Protein AF-A0A0W0ZCA0-F1 (afdb_monomer)

Solvent-accessible surface area (backbone atoms only — not comparable to full-atom values): 7010 Å² total; per-residue (Å²): 132,56,72,62,60,57,50,20,59,60,43,36,71,43,49,66,68,35,52,52,36,50,49,51,32,32,24,39,50,28,42,26,49,41,34,74,43,60,74,64,73,76,54,61,50,67,58,36,51,53,54,25,49,63,40,38,46,62,56,52,51,51,38,67,72,30,74,58,95,45,75,76,58,7,44,55,58,35,43,46,65,40,41,61,67,57,51,52,34,48,38,50,28,28,25,30,48,30,55,38,50,33,71,78,42,56,70,59,44,72,45,61,44,64,60,36,52,53,50,35,54,62,42,44,50,64,51,42,62,72,65,71,63,125

Organism: NCBI:txid947033

pLDDT: mean 87.39, std 11.33, range [37.5, 97.75]

Secondary structure (DSSP, 8-state):
--HHHHHHHHHTT--HHHHHHHHHHHHHHHHHHHHH-GGGGGS-HHHHHHHHHHHHHHHHHHHHTSS-SSHHHHHHHHHHT--HHHHHHHHHHHHHHHHHHHHH-GGGGGS-HHHHHHHHHHHHHHHHHHHS--

Foldseek 3Di:
DDPFVVVLVLQLLDFLLLVVLLLVLLLLVLLLVCLVDVVLLVDDLVVLVVVLCVLCVVLVVLLVPADDDDSVRSSRVSSNRDTPSNSVSSSSNSNSVSSNVCNVVVVSSNPHSVVSVVSSVVSNPVSVVSSVPD

Sequence (134 aa):
MSAEIFLAEKLRRFEVIDYIFVMLVYYVFGLMILSVYPPLMGIAWWFYLI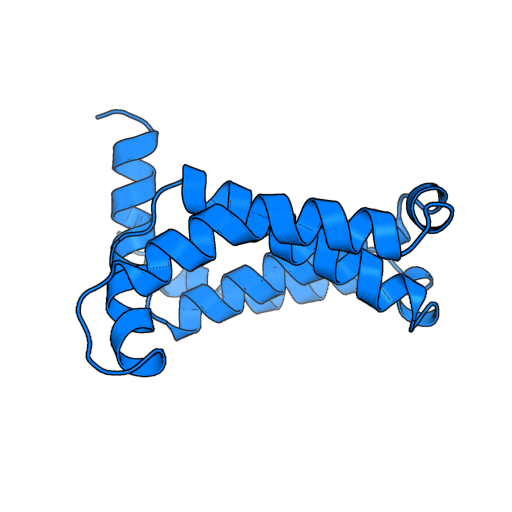VLVICAFPLIIHLISQPGETILSKFNPCVKSNTPSLQVLLSLVMFFAACIIVSFIPILAHVKWWVYLIIMVLLSLKPLQKNWFW

Radius of gyration: 15.98 Å; Cα contacts (8 Å, |Δi|>4): 146; chains: 1; bounding box: 43×29×43 Å

Mean predicted aligned error: 5.44 Å

Structure (mmCIF, N/CA/C/O backbone):
data_AF-A0A0W0ZCA0-F1
#
_entry.id   AF-A0A0W0ZCA0-F1
#
loop_
_atom_site.group_PDB
_atom_site.id
_atom_site.type_symbol
_atom_site.label_atom_id
_atom_site.label_alt_id
_atom_site.label_comp_id
_atom_site.label_asym_id
_atom_site.label_entity_id
_atom_site.label_seq_id
_atom_site.pdbx_PDB_ins_code
_atom_site.Cartn_x
_atom_site.Cartn_y
_atom_site.Cartn_z
_atom_site.occupancy
_atom_site.B_iso_or_equiv
_atom_site.auth_seq_id
_atom_site.auth_comp_id
_atom_site.auth_asym_id
_atom_site.auth_atom_id
_atom_site.pdbx_PDB_model_num
ATOM 1 N N . MET A 1 1 ? -28.827 6.540 4.105 1.00 58.28 1 MET A N 1
ATOM 2 C CA . MET A 1 1 ? -27.464 6.294 4.626 1.00 58.28 1 MET A CA 1
ATOM 3 C C . MET A 1 1 ? -26.485 6.603 3.502 1.00 58.28 1 MET A C 1
ATOM 5 O O . MET A 1 1 ? -26.726 6.126 2.400 1.00 58.28 1 MET A O 1
ATOM 9 N N . SER A 1 2 ? -25.474 7.453 3.708 1.00 82.81 2 SER A N 1
ATOM 10 C CA . SER A 1 2 ? -24.490 7.744 2.651 1.00 82.81 2 SER A CA 1
ATOM 11 C C . SER A 1 2 ? -23.521 6.568 2.477 1.00 82.81 2 SER A C 1
ATOM 13 O O . SER A 1 2 ? -23.298 5.804 3.420 1.00 82.81 2 SER A O 1
ATOM 15 N N . ALA A 1 3 ? -22.938 6.423 1.281 1.00 76.06 3 ALA A N 1
ATOM 16 C CA . ALA A 1 3 ? -21.963 5.366 0.987 1.00 76.06 3 ALA A CA 1
ATOM 17 C C . ALA A 1 3 ? -20.769 5.393 1.957 1.00 76.06 3 ALA A C 1
ATOM 19 O O . ALA A 1 3 ? -20.277 4.348 2.371 1.00 76.06 3 ALA A O 1
ATOM 20 N N . GLU A 1 4 ? -20.355 6.589 2.377 1.00 76.88 4 GLU A N 1
ATOM 21 C CA . GLU A 1 4 ? -19.290 6.779 3.358 1.00 76.88 4 GLU A CA 1
ATOM 22 C C . GLU A 1 4 ? -19.629 6.155 4.718 1.00 76.88 4 GLU A C 1
ATOM 24 O O . GLU A 1 4 ? -18.817 5.414 5.270 1.00 76.88 4 GLU A O 1
ATOM 29 N N . ILE A 1 5 ? -20.841 6.396 5.232 1.00 77.94 5 ILE A N 1
ATOM 30 C CA . ILE A 1 5 ? -21.284 5.860 6.527 1.00 77.94 5 ILE A CA 1
ATOM 31 C C . ILE A 1 5 ? -21.411 4.332 6.452 1.00 77.94 5 ILE A C 1
ATOM 33 O O . ILE A 1 5 ? -20.978 3.637 7.368 1.00 77.94 5 ILE A O 1
ATOM 37 N N . PHE A 1 6 ? -21.943 3.803 5.346 1.00 78.19 6 PHE A N 1
ATOM 38 C CA . PHE A 1 6 ? -22.075 2.359 5.128 1.00 78.19 6 PHE A CA 1
ATOM 39 C C . PHE A 1 6 ? -20.717 1.642 5.089 1.00 78.19 6 PHE A C 1
ATOM 41 O O . PHE A 1 6 ? -20.521 0.625 5.755 1.00 78.19 6 PHE A O 1
ATOM 48 N N . LEU A 1 7 ? -19.753 2.193 4.346 1.00 74.00 7 LEU A N 1
ATOM 49 C CA . LEU A 1 7 ? -18.405 1.633 4.248 1.00 74.00 7 LEU A CA 1
ATOM 50 C C . LEU A 1 7 ? -17.644 1.754 5.569 1.00 74.00 7 LEU A C 1
ATOM 52 O O . LEU A 1 7 ? -16.980 0.801 5.974 1.00 74.00 7 LEU A O 1
ATOM 56 N N . ALA A 1 8 ? -17.767 2.889 6.262 1.00 73.81 8 ALA A N 1
ATOM 57 C CA . ALA A 1 8 ? -17.173 3.069 7.580 1.00 73.81 8 ALA A CA 1
ATOM 58 C C . ALA A 1 8 ? -17.676 1.997 8.553 1.00 73.81 8 ALA A C 1
ATOM 60 O O . ALA A 1 8 ? -16.870 1.337 9.196 1.00 73.81 8 ALA A O 1
ATOM 61 N N . GLU A 1 9 ? -18.985 1.746 8.617 1.00 78.50 9 GLU A N 1
ATOM 62 C CA . GLU A 1 9 ? -19.551 0.741 9.522 1.00 78.50 9 GLU A CA 1
ATOM 63 C C . GLU A 1 9 ? -19.005 -0.672 9.269 1.00 78.50 9 GLU A C 1
ATOM 65 O O . GLU A 1 9 ? -18.697 -1.394 10.219 1.00 78.50 9 GLU A O 1
ATOM 70 N N . LYS A 1 10 ? -18.798 -1.052 8.002 1.00 75.12 10 LYS A N 1
ATOM 71 C CA . LYS A 1 10 ? -18.153 -2.326 7.651 1.00 75.12 10 LYS A CA 1
ATOM 72 C C . LYS A 1 10 ? -16.671 -2.351 8.035 1.00 75.12 10 LYS A C 1
ATOM 74 O O . LYS A 1 10 ? -16.209 -3.348 8.580 1.00 75.12 10 LYS A O 1
ATOM 79 N N . LEU A 1 11 ? -15.938 -1.258 7.819 1.00 71.75 11 LEU A N 1
ATOM 80 C CA . LEU A 1 11 ? -14.521 -1.151 8.189 1.00 71.75 11 LEU A CA 1
ATOM 81 C C . LEU A 1 11 ? -14.298 -1.217 9.706 1.00 71.75 11 LEU A C 1
ATOM 83 O O . LEU A 1 11 ? -13.295 -1.766 10.151 1.00 71.75 11 LEU A O 1
ATOM 87 N N . ARG A 1 12 ? -15.241 -0.718 10.515 1.00 73.00 12 ARG A N 1
ATOM 88 C CA . ARG A 1 12 ? -15.164 -0.778 11.987 1.00 73.00 12 ARG A CA 1
ATOM 89 C C . ARG A 1 12 ? -15.192 -2.198 12.550 1.00 73.00 12 ARG A C 1
ATOM 91 O O . ARG A 1 12 ? -14.772 -2.401 13.688 1.00 73.00 12 ARG A O 1
ATOM 98 N N . ARG A 1 13 ? -15.693 -3.170 11.779 1.00 74.31 13 ARG A N 1
ATOM 99 C CA . ARG A 1 13 ? -15.724 -4.589 12.164 1.00 74.31 13 ARG A CA 1
ATOM 100 C C . ARG A 1 13 ? -14.371 -5.282 11.988 1.00 74.31 13 ARG A C 1
ATOM 102 O O . ARG A 1 13 ? -14.221 -6.412 12.441 1.00 74.31 13 ARG A O 1
ATOM 109 N N . PHE A 1 14 ? -13.399 -4.632 11.346 1.00 74.38 14 PHE A N 1
ATOM 110 C CA . PHE A 1 14 ? -12.077 -5.213 11.154 1.00 74.38 14 PHE A CA 1
ATOM 111 C C . PHE A 1 14 ? -11.313 -5.337 12.463 1.00 74.38 14 PHE A C 1
ATOM 113 O O . PHE A 1 14 ? -11.202 -4.397 13.251 1.00 74.38 14 PHE A O 1
ATOM 120 N N . GLU A 1 15 ? -10.725 -6.513 12.657 1.00 81.81 15 GLU A N 1
ATOM 121 C CA . GLU A 1 15 ? -9.677 -6.683 13.644 1.00 81.81 15 GLU A CA 1
ATOM 122 C C . GLU A 1 15 ? -8.344 -6.176 13.091 1.00 81.81 15 GLU A C 1
ATOM 124 O O . GLU A 1 15 ? -8.138 -6.029 11.885 1.00 81.81 15 GLU A O 1
ATOM 129 N N . VAL A 1 16 ? -7.391 -5.976 13.999 1.00 82.19 16 VAL A N 1
ATOM 130 C CA . VAL A 1 16 ? -6.004 -5.612 13.677 1.00 82.19 16 VAL A CA 1
ATOM 131 C C . VAL A 1 16 ? -5.403 -6.536 12.614 1.00 82.19 16 VAL A C 1
ATOM 133 O O . VAL A 1 16 ? -4.731 -6.073 11.696 1.00 82.19 16 VAL A O 1
ATOM 136 N N . ILE A 1 17 ? -5.673 -7.839 12.711 1.00 84.50 17 ILE A N 1
ATOM 137 C CA . ILE A 1 17 ? -5.169 -8.832 11.760 1.00 84.50 17 ILE A CA 1
ATOM 138 C C . ILE A 1 17 ? -5.748 -8.580 10.365 1.00 84.50 17 ILE A C 1
ATOM 140 O O . ILE A 1 17 ? -4.994 -8.559 9.397 1.00 84.50 17 ILE A O 1
ATOM 144 N N . ASP A 1 18 ? -7.055 -8.341 10.255 1.00 84.69 18 ASP A N 1
ATOM 145 C CA . ASP A 1 18 ? -7.724 -8.094 8.973 1.00 84.69 18 ASP A CA 1
ATOM 146 C C . ASP A 1 18 ? -7.182 -6.821 8.308 1.00 84.69 18 ASP A C 1
ATOM 148 O O . ASP A 1 18 ? -6.924 -6.804 7.105 1.00 84.69 18 ASP A O 1
ATOM 152 N N . TYR A 1 19 ? -6.905 -5.788 9.107 1.00 86.12 19 TYR A N 1
ATOM 153 C CA . TYR A 1 19 ? -6.268 -4.558 8.640 1.00 86.12 19 TYR A CA 1
ATOM 154 C C . TYR A 1 19 ? -4.861 -4.803 8.067 1.00 86.12 19 TYR A C 1
ATOM 156 O O . TYR A 1 19 ? -4.527 -4.262 7.014 1.00 86.12 19 TYR A O 1
ATOM 164 N N . ILE A 1 20 ? -4.056 -5.667 8.695 1.00 89.44 20 ILE A N 1
ATOM 165 C CA . ILE A 1 20 ? -2.738 -6.060 8.166 1.00 89.44 20 ILE A CA 1
ATOM 166 C C . ILE A 1 20 ? -2.884 -6.796 6.826 1.00 89.44 20 ILE A C 1
ATOM 168 O O . ILE A 1 20 ? -2.142 -6.505 5.889 1.00 89.44 20 ILE A O 1
ATOM 172 N N . PHE A 1 21 ? -3.856 -7.707 6.694 1.00 90.38 21 PHE A N 1
ATOM 173 C CA . PHE A 1 21 ? -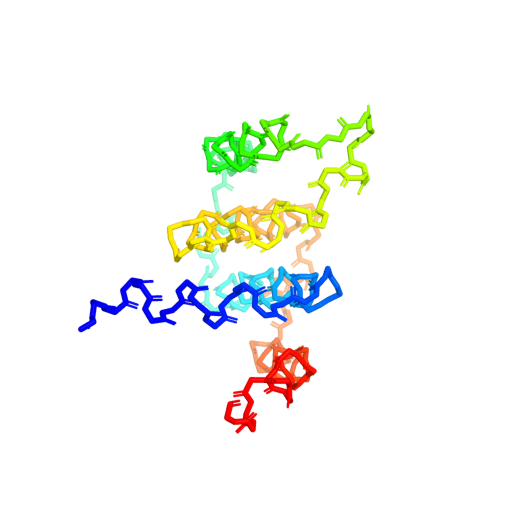4.129 -8.369 5.411 1.00 90.38 21 PHE A CA 1
ATOM 174 C C . PHE A 1 21 ? -4.490 -7.357 4.319 1.00 90.38 21 PHE A C 1
ATOM 176 O O . PHE A 1 21 ? -3.972 -7.451 3.209 1.00 90.38 21 PHE A O 1
ATOM 183 N N . VAL A 1 22 ? -5.305 -6.350 4.639 1.00 91.38 22 VAL A N 1
ATOM 184 C CA . VAL A 1 22 ? -5.658 -5.271 3.706 1.00 91.38 22 VAL A CA 1
ATOM 185 C C . VAL A 1 22 ? -4.431 -4.450 3.294 1.00 91.38 22 VAL A C 1
ATOM 187 O O . VAL A 1 22 ? -4.242 -4.198 2.105 1.00 91.38 22 VAL A O 1
ATOM 190 N N . MET A 1 23 ? -3.546 -4.099 4.234 1.00 93.94 23 MET A N 1
ATOM 191 C CA . MET A 1 23 ? -2.280 -3.424 3.914 1.00 93.94 23 MET A CA 1
ATOM 192 C C . MET A 1 23 ? -1.429 -4.240 2.936 1.00 93.94 23 MET A C 1
ATOM 194 O O . MET A 1 23 ? -0.891 -3.690 1.974 1.00 93.94 23 MET A O 1
ATOM 198 N N . LEU A 1 24 ? -1.328 -5.555 3.155 1.00 94.94 24 LEU A N 1
ATOM 199 C CA . LEU A 1 24 ? -0.591 -6.447 2.262 1.00 94.94 24 LEU A CA 1
ATOM 200 C C . LEU A 1 24 ? -1.246 -6.529 0.880 1.00 94.94 24 LEU A C 1
ATOM 202 O O . LEU A 1 24 ? -0.534 -6.489 -0.118 1.00 94.94 24 LEU A O 1
ATOM 206 N N . VAL A 1 25 ? -2.579 -6.578 0.798 1.00 95.31 25 VAL A N 1
ATOM 207 C CA . VAL A 1 25 ? -3.295 -6.534 -0.488 1.00 95.31 25 VAL A CA 1
ATOM 208 C C . VAL A 1 25 ? -2.971 -5.245 -1.246 1.00 95.31 25 VAL A C 1
ATOM 210 O O . VAL A 1 25 ? -2.612 -5.321 -2.418 1.00 95.31 25 VAL A O 1
ATOM 213 N N . TYR A 1 26 ? -3.017 -4.076 -0.597 1.00 96.50 26 TYR A N 1
ATOM 214 C CA . TYR A 1 26 ? -2.667 -2.802 -1.241 1.00 96.50 26 TYR A CA 1
ATOM 215 C C . TYR A 1 26 ? -1.208 -2.748 -1.701 1.00 96.50 26 TYR A C 1
ATOM 217 O O . TYR A 1 26 ? -0.914 -2.250 -2.787 1.00 96.50 26 TYR A O 1
ATOM 225 N N . TYR A 1 27 ? -0.290 -3.295 -0.907 1.00 96.56 27 TYR A N 1
ATOM 226 C CA . TYR A 1 27 ? 1.118 -3.389 -1.280 1.00 96.56 27 TYR A CA 1
ATOM 227 C C . TYR A 1 27 ? 1.324 -4.274 -2.517 1.00 96.56 27 TYR A C 1
ATOM 229 O O . TYR A 1 27 ? 1.968 -3.866 -3.483 1.00 96.56 27 TYR A O 1
ATOM 237 N N . VAL A 1 28 ? 0.732 -5.472 -2.519 1.00 96.50 28 VAL A N 1
ATOM 238 C CA . VAL A 1 28 ? 0.807 -6.416 -3.643 1.00 96.50 28 VAL A CA 1
ATOM 239 C C . VAL A 1 28 ? 0.136 -5.837 -4.890 1.00 96.50 28 VAL A C 1
ATOM 241 O O . VAL A 1 28 ? 0.640 -6.021 -5.997 1.00 96.50 28 VAL A O 1
ATOM 244 N N . PHE A 1 29 ? -0.948 -5.081 -4.726 1.00 96.19 29 PHE A N 1
ATOM 245 C CA . PHE A 1 29 ? -1.573 -4.334 -5.813 1.00 96.19 29 PHE A CA 1
ATOM 246 C C . PHE A 1 29 ? -0.611 -3.309 -6.432 1.00 96.19 29 PHE A C 1
ATOM 248 O O . PHE A 1 29 ? -0.513 -3.221 -7.655 1.00 96.19 29 PHE A O 1
ATOM 255 N N . GLY A 1 30 ? 0.166 -2.592 -5.613 1.00 95.56 30 GLY A N 1
ATOM 256 C CA . GLY A 1 30 ? 1.220 -1.700 -6.103 1.00 95.56 30 GLY A CA 1
ATOM 257 C C . GLY A 1 30 ? 2.315 -2.427 -6.885 1.00 95.56 30 GLY A C 1
ATOM 258 O O . GLY A 1 30 ? 2.684 -1.982 -7.972 1.00 95.56 30 GLY A O 1
ATOM 259 N N . LEU A 1 31 ? 2.767 -3.589 -6.401 1.00 95.38 31 LEU A N 1
ATOM 260 C CA . LEU A 1 31 ? 3.706 -4.441 -7.144 1.00 95.38 31 LEU A CA 1
ATOM 261 C C . LEU A 1 31 ? 3.129 -4.902 -8.490 1.00 95.38 31 LEU A C 1
ATOM 263 O O . LEU A 1 31 ? 3.826 -4.873 -9.504 1.00 95.38 31 LEU A O 1
ATOM 267 N N . MET A 1 32 ? 1.844 -5.270 -8.522 1.00 95.75 32 MET A N 1
ATOM 268 C CA . MET A 1 32 ? 1.157 -5.635 -9.760 1.00 95.75 32 MET A CA 1
ATOM 269 C C . MET A 1 32 ? 1.163 -4.475 -10.759 1.00 95.75 32 MET A C 1
ATOM 271 O O . MET A 1 32 ? 1.540 -4.679 -11.911 1.00 95.75 32 MET A O 1
ATOM 275 N N . ILE A 1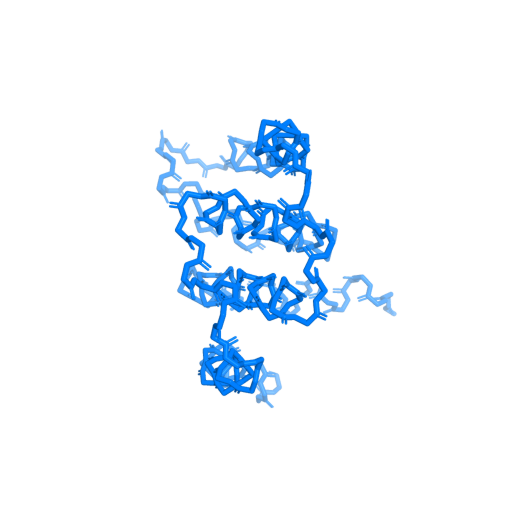 33 ? 0.799 -3.260 -10.332 1.00 94.56 33 ILE A N 1
ATOM 276 C CA . ILE A 1 33 ? 0.821 -2.074 -11.201 1.00 94.56 33 ILE A CA 1
ATOM 277 C C . ILE A 1 33 ? 2.225 -1.844 -11.762 1.00 94.56 33 ILE A C 1
ATOM 279 O O . ILE A 1 33 ? 2.36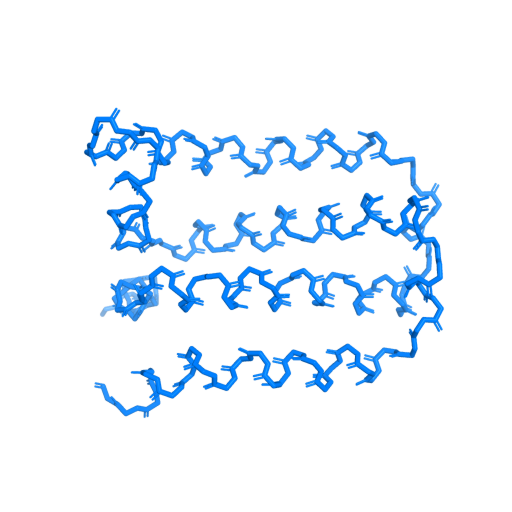5 -1.644 -12.964 1.00 94.56 33 ILE A O 1
ATOM 283 N N . LEU A 1 34 ? 3.264 -1.926 -10.929 1.00 92.44 34 LEU A N 1
ATOM 284 C CA . LEU A 1 34 ? 4.652 -1.749 -11.367 1.00 92.44 34 LEU A CA 1
ATOM 285 C C . LEU A 1 34 ? 5.084 -2.798 -12.398 1.00 92.44 34 LEU A C 1
ATOM 287 O O . LEU A 1 34 ? 5.763 -2.454 -13.362 1.00 92.44 34 LEU A O 1
ATOM 291 N N . SER A 1 35 ? 4.647 -4.051 -12.238 1.00 91.38 35 SER A N 1
ATOM 292 C CA . SER A 1 35 ? 4.932 -5.122 -13.206 1.00 91.38 35 SER A CA 1
ATOM 293 C C . SER A 1 35 ? 4.251 -4.915 -14.566 1.00 91.38 35 SER A C 1
ATOM 295 O O . SER A 1 35 ? 4.727 -5.417 -15.582 1.00 91.38 35 SER A O 1
ATOM 297 N N . VAL A 1 36 ? 3.137 -4.173 -14.600 1.00 93.94 36 VAL A N 1
ATOM 298 C CA . VAL A 1 36 ? 2.371 -3.876 -15.825 1.00 93.94 36 VAL A CA 1
ATOM 299 C C . VAL A 1 36 ? 2.769 -2.529 -16.431 1.00 93.94 36 VAL A C 1
ATOM 301 O O . VAL A 1 36 ? 2.682 -2.353 -17.645 1.00 93.94 36 VAL A O 1
ATOM 304 N N . TYR A 1 37 ? 3.241 -1.586 -15.614 1.00 92.50 37 TYR A N 1
ATOM 305 C CA . TYR A 1 37 ? 3.603 -0.235 -16.032 1.00 92.50 37 TYR A CA 1
ATOM 306 C C . TYR A 1 37 ? 5.044 0.131 -15.615 1.00 92.50 37 TYR A C 1
ATOM 308 O O . TYR A 1 37 ? 5.257 0.928 -14.693 1.00 92.50 37 TYR A O 1
ATOM 316 N N . PRO A 1 38 ? 6.053 -0.396 -16.341 1.00 86.69 38 PRO A N 1
ATOM 317 C CA . PRO A 1 38 ? 7.472 -0.144 -16.085 1.00 86.69 38 PRO A CA 1
ATOM 318 C C . PRO A 1 38 ? 7.925 1.326 -16.039 1.00 86.69 38 PRO A C 1
ATOM 320 O O . PRO A 1 38 ? 8.892 1.591 -15.324 1.00 86.69 38 PRO A O 1
ATOM 323 N N . PRO A 1 39 ? 7.293 2.306 -16.730 1.00 92.00 39 PRO A N 1
ATOM 324 C CA . PRO A 1 39 ? 7.743 3.701 -16.673 1.00 92.00 39 PRO A CA 1
ATOM 325 C C . PRO A 1 39 ? 7.834 4.292 -15.259 1.00 92.00 39 PRO A C 1
ATOM 327 O O . PRO A 1 39 ? 8.652 5.177 -15.021 1.00 92.00 39 PRO A O 1
ATOM 330 N N . LEU A 1 40 ? 7.060 3.779 -14.295 1.00 90.50 40 LEU A N 1
ATOM 331 C CA . LEU A 1 40 ? 7.166 4.181 -12.887 1.00 90.50 40 LEU A CA 1
ATOM 332 C C . LEU A 1 40 ? 8.544 3.868 -12.281 1.00 90.50 40 LEU A C 1
ATOM 334 O O . LEU A 1 40 ? 9.011 4.586 -11.402 1.00 90.50 40 LEU A O 1
ATOM 338 N N . MET A 1 41 ? 9.257 2.853 -12.765 1.00 86.56 41 MET A N 1
ATOM 339 C CA . MET A 1 41 ? 10.608 2.551 -12.279 1.00 86.56 41 MET A CA 1
ATOM 340 C C . MET A 1 41 ? 11.648 3.600 -12.697 1.00 86.56 41 MET A C 1
ATOM 342 O O . MET A 1 41 ? 12.733 3.634 -12.126 1.00 86.56 41 MET A O 1
ATOM 346 N N . GLY A 1 42 ? 11.332 4.459 -13.673 1.00 88.94 42 GLY A N 1
ATOM 347 C CA . GLY A 1 42 ? 12.208 5.554 -14.099 1.00 88.94 42 GLY A CA 1
ATOM 348 C C . GLY A 1 42 ? 12.212 6.756 -13.149 1.00 88.94 42 GLY A C 1
ATOM 349 O O . GLY A 1 42 ? 13.040 7.652 -13.299 1.00 88.94 42 GLY A O 1
ATOM 350 N N . ILE A 1 43 ? 11.297 6.798 -12.178 1.00 93.06 43 ILE A N 1
ATOM 351 C CA . ILE A 1 43 ? 11.219 7.870 -11.183 1.00 93.06 43 ILE A CA 1
ATOM 352 C C . ILE A 1 43 ? 12.175 7.559 -10.028 1.00 93.06 43 ILE A C 1
ATOM 354 O O . ILE A 1 43 ? 12.262 6.427 -9.555 1.00 93.06 43 ILE A O 1
ATOM 358 N N . ALA A 1 44 ? 12.878 8.581 -9.541 1.00 94.44 44 ALA A N 1
ATOM 359 C CA . ALA A 1 44 ? 13.807 8.423 -8.434 1.00 94.44 44 ALA A CA 1
ATOM 360 C C . ALA A 1 44 ? 13.094 8.008 -7.133 1.00 94.44 44 ALA A C 1
ATOM 362 O O . ALA A 1 44 ? 12.075 8.584 -6.751 1.00 94.44 44 ALA A O 1
ATOM 363 N N . TRP A 1 45 ? 13.680 7.055 -6.405 1.00 94.12 45 TRP A N 1
ATOM 364 C CA . TRP A 1 45 ? 13.100 6.484 -5.182 1.00 94.12 45 TRP A CA 1
ATOM 365 C C . TRP A 1 45 ? 12.768 7.534 -4.105 1.00 94.12 45 TRP A C 1
ATOM 367 O O . TRP A 1 45 ? 11.782 7.395 -3.382 1.00 94.12 45 TRP A O 1
ATOM 377 N N . TRP A 1 46 ? 13.557 8.610 -4.010 1.00 95.50 46 TRP A N 1
ATOM 378 C CA . TRP A 1 46 ? 13.346 9.668 -3.019 1.00 95.50 46 TRP A CA 1
ATOM 379 C C . TRP A 1 46 ? 12.067 10.469 -3.290 1.00 95.50 46 TRP A C 1
ATOM 381 O O . TRP A 1 46 ? 11.444 10.952 -2.348 1.00 95.50 46 TRP A O 1
ATOM 391 N N . PHE A 1 47 ? 11.627 10.570 -4.549 1.00 96.81 47 PHE A N 1
ATOM 392 C CA . PHE A 1 47 ? 10.345 11.192 -4.877 1.00 96.81 47 PHE A CA 1
ATOM 393 C C . PHE A 1 47 ? 9.194 10.378 -4.279 1.00 96.81 47 PHE A C 1
ATOM 395 O O . PHE A 1 47 ? 8.316 10.933 -3.620 1.00 96.81 47 PHE A O 1
ATOM 402 N N . TYR A 1 48 ? 9.245 9.049 -4.418 1.00 96.12 48 TYR A N 1
ATOM 403 C CA . TYR A 1 48 ? 8.276 8.158 -3.780 1.00 96.12 48 TYR A CA 1
ATOM 404 C C . TYR A 1 48 ? 8.308 8.258 -2.258 1.00 96.12 48 TYR A C 1
ATOM 406 O O . TYR A 1 48 ? 7.249 8.232 -1.637 1.00 96.12 48 TYR A O 1
ATOM 414 N N . LEU A 1 49 ? 9.488 8.440 -1.658 1.00 96.94 49 LEU A N 1
ATOM 415 C CA . LEU A 1 49 ? 9.604 8.675 -0.219 1.00 96.94 49 LEU A CA 1
ATOM 416 C C . LEU A 1 49 ? 8.880 9.959 0.210 1.00 96.94 49 LEU A C 1
ATOM 418 O O . LEU A 1 49 ? 8.134 9.931 1.185 1.00 96.94 49 LEU A O 1
ATOM 422 N N . ILE A 1 50 ? 9.056 11.068 -0.514 1.00 97.62 50 ILE A N 1
ATOM 423 C CA . ILE A 1 50 ? 8.386 12.339 -0.195 1.00 97.62 50 ILE A CA 1
ATOM 424 C C . ILE A 1 50 ? 6.865 12.174 -0.243 1.00 97.62 50 ILE A C 1
ATOM 426 O O . ILE A 1 50 ? 6.175 12.543 0.707 1.00 97.62 50 ILE A O 1
ATOM 430 N N . VAL A 1 51 ? 6.334 11.594 -1.323 1.00 97.19 51 VAL A N 1
ATOM 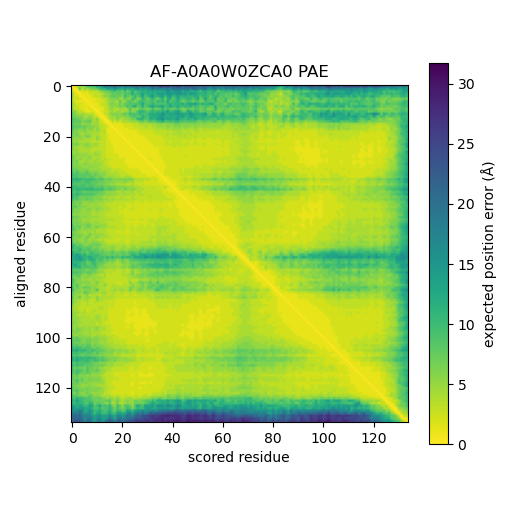431 C CA . VAL A 1 51 ? 4.881 11.422 -1.468 1.00 97.19 51 VAL A CA 1
ATOM 432 C C . VAL A 1 51 ? 4.337 10.436 -0.432 1.00 97.19 51 VAL A C 1
ATOM 434 O O . VAL A 1 51 ? 3.281 10.683 0.147 1.00 97.19 51 VAL A O 1
ATOM 437 N N . LEU A 1 52 ? 5.085 9.374 -0.113 1.00 97.06 52 LEU A N 1
ATOM 438 C CA . LEU A 1 52 ? 4.746 8.456 0.973 1.00 97.06 52 LEU A CA 1
ATOM 439 C C . LEU A 1 52 ? 4.607 9.199 2.300 1.00 97.06 52 LEU A C 1
ATOM 441 O O . LEU A 1 52 ? 3.616 8.990 2.994 1.00 97.06 52 LEU A O 1
ATOM 445 N N . VAL A 1 53 ? 5.550 10.081 2.647 1.00 96.81 53 VAL A N 1
ATOM 446 C CA . VAL A 1 53 ? 5.485 10.875 3.886 1.00 96.81 53 VAL A CA 1
ATOM 447 C C . VAL A 1 53 ? 4.247 11.773 3.897 1.00 96.81 53 VAL A C 1
ATOM 449 O O . VAL A 1 53 ? 3.543 11.811 4.904 1.00 96.81 53 VAL A O 1
ATOM 452 N N . ILE A 1 54 ? 3.931 12.436 2.778 1.00 96.50 54 ILE A N 1
ATOM 453 C CA . ILE A 1 54 ? 2.732 13.282 2.653 1.00 96.50 54 ILE A CA 1
ATOM 454 C C . ILE A 1 54 ? 1.455 12.462 2.885 1.00 96.50 54 ILE A C 1
ATOM 456 O O . ILE A 1 54 ? 0.582 12.884 3.642 1.00 96.50 54 ILE A O 1
ATOM 460 N N . CYS A 1 55 ? 1.347 11.273 2.285 1.00 95.31 55 CYS A N 1
ATOM 46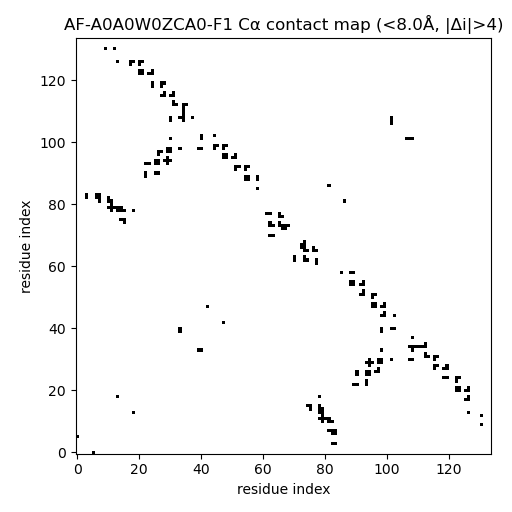1 C CA . CYS A 1 55 ? 0.191 10.392 2.462 1.00 95.31 55 CYS A CA 1
ATOM 462 C C . CYS A 1 55 ? 0.143 9.733 3.850 1.00 95.31 55 CYS A C 1
ATOM 464 O O . CYS A 1 55 ? -0.938 9.484 4.379 1.00 95.31 55 CYS A O 1
ATOM 466 N N . ALA A 1 56 ? 1.292 9.439 4.456 1.00 94.81 56 ALA A N 1
ATOM 467 C CA . ALA A 1 56 ? 1.367 8.797 5.763 1.00 94.81 56 ALA A CA 1
ATOM 468 C C . ALA A 1 56 ? 1.099 9.777 6.907 1.00 94.81 56 ALA A C 1
ATOM 470 O O . ALA A 1 56 ? 0.609 9.361 7.955 1.00 94.81 56 ALA A O 1
ATOM 471 N N . PHE A 1 57 ? 1.384 11.068 6.723 1.00 94.81 57 PHE A N 1
ATOM 472 C CA . PHE A 1 57 ? 1.285 12.058 7.791 1.00 94.81 57 PHE A CA 1
ATOM 473 C C . PHE A 1 57 ? -0.103 12.093 8.461 1.00 94.81 57 PHE A C 1
ATOM 475 O O . PHE A 1 57 ? -0.157 11.943 9.684 1.00 94.81 57 PHE A O 1
ATOM 482 N N . PRO A 1 58 ? -1.238 12.163 7.734 1.00 92.81 58 PRO A N 1
ATOM 483 C CA . PRO A 1 58 ? -2.555 12.134 8.371 1.00 92.81 58 PRO A CA 1
ATOM 484 C C . PRO A 1 58 ? -2.853 10.812 9.090 1.00 92.81 58 PRO A C 1
ATOM 486 O O . PRO A 1 58 ? -3.496 10.826 10.136 1.00 92.81 58 PRO A O 1
ATOM 489 N N . LEU A 1 59 ? -2.356 9.676 8.580 1.00 92.31 59 LEU A N 1
ATOM 490 C CA . LEU A 1 59 ? -2.515 8.366 9.226 1.00 92.31 59 LEU A CA 1
ATOM 491 C C . LEU A 1 59 ? -1.738 8.291 10.545 1.00 92.31 59 LEU A C 1
ATOM 493 O O . LEU A 1 59 ? -2.242 7.758 11.531 1.00 92.31 59 LEU A O 1
ATOM 497 N N . ILE A 1 60 ? -0.525 8.848 10.576 1.00 92.25 60 ILE A N 1
ATOM 498 C CA . ILE A 1 60 ? 0.312 8.911 11.779 1.00 92.25 60 ILE A CA 1
ATOM 499 C C . ILE A 1 60 ? -0.347 9.807 12.829 1.00 92.25 60 ILE A C 1
ATOM 501 O O . ILE A 1 60 ? -0.452 9.411 13.987 1.00 92.25 60 ILE A O 1
ATOM 505 N N . ILE A 1 61 ? -0.842 10.983 12.431 1.00 92.69 61 ILE A N 1
ATOM 506 C CA . ILE A 1 61 ? -1.578 11.876 13.336 1.00 92.69 61 ILE A CA 1
ATOM 507 C C . ILE A 1 61 ? -2.840 11.189 13.867 1.00 92.69 61 ILE A C 1
ATOM 509 O O . ILE A 1 61 ? -3.090 11.238 15.071 1.00 92.69 61 ILE A O 1
ATOM 513 N N . HIS A 1 62 ? -3.589 10.497 13.003 1.00 91.00 62 HIS A N 1
ATOM 514 C CA . HIS A 1 62 ? -4.773 9.731 13.400 1.00 91.00 62 HIS A CA 1
ATOM 515 C C . HIS A 1 62 ? -4.443 8.618 14.398 1.00 91.00 62 HIS A C 1
ATOM 517 O O . HIS A 1 62 ? -5.188 8.426 15.353 1.00 91.00 62 HIS A O 1
ATOM 523 N N . LEU A 1 63 ? -3.321 7.913 14.223 1.00 89.50 63 LEU A N 1
ATOM 524 C CA . LEU A 1 63 ? -2.855 6.887 15.158 1.00 89.50 63 LEU A CA 1
ATOM 525 C C . LEU A 1 63 ? -2.439 7.490 16.508 1.00 89.50 63 LEU A C 1
ATOM 527 O O . LEU A 1 63 ? -2.782 6.950 17.558 1.00 89.50 63 LEU A O 1
ATOM 531 N N . ILE A 1 64 ? -1.699 8.603 16.500 1.00 90.81 64 ILE A N 1
ATOM 532 C CA . ILE A 1 64 ? -1.198 9.250 17.722 1.00 90.81 64 ILE A CA 1
ATOM 533 C C . ILE A 1 64 ? -2.341 9.865 18.537 1.00 90.81 64 ILE A C 1
ATOM 535 O O . ILE A 1 64 ? -2.270 9.841 19.770 1.00 90.81 64 ILE A O 1
ATOM 539 N N . SER A 1 65 ? -3.387 10.373 17.879 1.00 89.50 65 SER A N 1
ATOM 540 C CA . SER A 1 65 ? -4.557 10.967 18.534 1.00 89.50 65 SER A CA 1
ATOM 541 C C . SER A 1 65 ? -5.484 9.943 19.198 1.00 89.50 65 SER A C 1
ATOM 543 O O . SER A 1 65 ? -6.344 10.331 19.989 1.00 89.50 65 SER A O 1
ATOM 545 N N . GLN A 1 66 ? -5.307 8.644 18.928 1.00 90.38 66 GLN A N 1
ATOM 546 C CA . GLN A 1 66 ? -6.096 7.599 19.574 1.00 90.38 66 GLN A CA 1
ATOM 547 C C . GLN A 1 66 ? -5.757 7.436 21.066 1.00 90.38 66 GLN A C 1
ATOM 549 O O . GLN A 1 66 ? -4.605 7.631 21.476 1.00 90.38 66 GLN A O 1
ATOM 554 N N . PRO A 1 67 ? -6.737 7.003 21.882 1.00 84.75 67 PRO A N 1
ATOM 555 C CA . PRO A 1 67 ? -6.509 6.694 23.289 1.00 84.75 67 PRO A CA 1
ATOM 556 C C . PRO A 1 67 ? -5.553 5.499 23.457 1.00 84.75 67 PRO A C 1
ATOM 558 O O . PRO A 1 67 ? -5.702 4.475 22.791 1.00 84.75 67 PRO A O 1
ATOM 561 N N . GLY A 1 68 ? -4.582 5.626 24.368 1.00 83.94 68 GLY A N 1
ATOM 562 C CA . GLY A 1 68 ? -3.622 4.574 24.726 1.00 83.94 68 GLY A CA 1
ATOM 563 C C . GLY A 1 68 ? -2.273 5.134 25.191 1.00 83.94 68 GLY A C 1
ATOM 564 O O . GLY A 1 68 ? -1.862 6.208 24.757 1.00 83.94 68 GLY A O 1
ATOM 565 N N . GLU A 1 69 ? -1.573 4.415 26.069 1.00 82.75 69 GLU A N 1
ATOM 566 C CA . GLU A 1 69 ? -0.250 4.828 26.575 1.00 82.75 69 GLU A CA 1
ATOM 567 C C . GLU A 1 69 ? 0.898 4.468 25.619 1.00 82.75 69 GLU A C 1
ATOM 569 O O . GLU A 1 69 ? 1.912 5.158 25.569 1.00 82.75 69 GLU A O 1
ATOM 574 N N . THR A 1 70 ? 0.739 3.414 24.812 1.00 85.44 70 THR A N 1
ATOM 575 C CA . THR A 1 70 ? 1.767 2.909 23.889 1.00 85.44 70 THR A CA 1
ATOM 576 C C . THR A 1 70 ? 1.241 2.870 22.456 1.00 85.44 70 THR A C 1
ATOM 578 O O . THR A 1 70 ? 0.039 2.771 22.218 1.00 85.44 70 THR A O 1
ATOM 581 N N . ILE A 1 71 ? 2.134 2.919 21.461 1.00 80.19 71 ILE A N 1
ATOM 582 C CA . ILE A 1 71 ? 1.747 2.870 20.034 1.00 80.19 71 ILE A CA 1
ATOM 583 C C . ILE A 1 71 ? 0.939 1.600 19.728 1.00 80.19 71 ILE A C 1
ATOM 585 O O . ILE A 1 71 ? -0.040 1.641 18.985 1.00 80.19 71 ILE A O 1
ATOM 589 N N . LEU A 1 72 ? 1.317 0.477 20.344 1.00 81.44 72 LEU A N 1
ATOM 590 C CA . LEU A 1 72 ? 0.648 -0.803 20.138 1.00 81.44 72 LEU A CA 1
ATOM 591 C C . LEU A 1 72 ? -0.782 -0.799 20.700 1.00 81.44 72 LEU A C 1
ATOM 593 O O . LEU A 1 72 ? -1.694 -1.316 20.057 1.00 81.44 72 LEU A O 1
ATOM 597 N N . SER A 1 73 ? -1.001 -0.177 21.867 1.00 84.56 73 SER A N 1
ATOM 598 C CA . SER A 1 73 ? -2.339 -0.081 22.463 1.00 84.56 73 SER A CA 1
ATOM 599 C C . SER A 1 73 ? -3.251 0.893 21.713 1.00 84.56 73 SER A C 1
ATOM 601 O O . SER A 1 73 ? -4.457 0.657 21.654 1.00 84.56 73 SER A O 1
ATOM 603 N N . LYS A 1 74 ? -2.682 1.908 21.046 1.00 87.50 74 LYS A N 1
ATOM 604 C CA . LYS A 1 74 ? -3.399 2.843 20.156 1.00 87.50 74 LYS A CA 1
ATOM 605 C C . LYS A 1 74 ? -3.846 2.227 18.828 1.00 87.50 74 LYS A C 1
ATOM 607 O O . LYS A 1 74 ? -4.773 2.735 18.194 1.00 87.50 74 LYS A O 1
ATOM 612 N N . PHE A 1 75 ? -3.231 1.123 18.402 1.00 83.88 75 PHE A N 1
ATOM 613 C CA . PHE A 1 75 ? -3.473 0.542 17.081 1.00 83.88 75 PHE A CA 1
ATOM 614 C C . PHE A 1 75 ? -4.877 -0.063 16.934 1.00 83.88 75 PHE A C 1
ATOM 616 O O . PHE A 1 75 ? -5.546 0.159 15.930 1.00 83.88 75 PHE A O 1
ATOM 623 N N . ASN A 1 76 ? -5.374 -0.782 17.945 1.00 85.31 76 ASN A N 1
ATOM 624 C CA . ASN A 1 76 ? -6.719 -1.369 17.900 1.00 85.31 76 ASN A CA 1
ATOM 625 C C . ASN A 1 76 ? -7.836 -0.294 17.845 1.00 85.31 76 ASN A C 1
ATOM 627 O O . ASN A 1 76 ? -8.683 -0.369 16.951 1.00 85.31 76 ASN A O 1
ATOM 631 N N . PRO A 1 77 ? -7.829 0.756 18.696 1.00 85.38 77 PRO A N 1
ATOM 632 C CA . PRO A 1 77 ? -8.732 1.900 18.539 1.00 85.38 77 PRO A CA 1
ATOM 633 C C . PRO A 1 77 ? -8.622 2.582 17.167 1.00 85.38 77 PRO A C 1
ATOM 635 O O . PRO A 1 77 ? -9.641 2.952 16.587 1.00 85.38 77 PRO A O 1
ATOM 638 N N . CYS A 1 78 ? -7.406 2.704 16.622 1.00 85.25 78 CYS A N 1
ATOM 639 C CA . CYS A 1 78 ? -7.159 3.296 15.304 1.00 85.25 78 CYS A CA 1
ATOM 640 C C . CYS A 1 78 ? -7.841 2.507 14.181 1.00 85.25 78 CYS A C 1
ATOM 642 O O . CYS A 1 78 ? -8.489 3.090 13.314 1.00 85.25 78 CYS A O 1
ATOM 644 N N . VAL A 1 79 ? -7.734 1.176 14.207 1.00 84.06 79 VAL A N 1
ATOM 645 C CA . VAL A 1 79 ? -8.400 0.306 13.228 1.00 84.06 79 VAL A CA 1
ATOM 646 C C . VAL A 1 79 ? -9.920 0.425 13.348 1.00 84.06 79 VAL A C 1
ATOM 648 O O . VAL A 1 79 ? -10.608 0.511 12.333 1.00 84.06 79 VAL A O 1
ATOM 651 N N . LYS A 1 80 ? -10.450 0.522 14.572 1.00 84.56 80 LYS A N 1
ATOM 652 C CA . LYS A 1 80 ? -11.890 0.687 14.832 1.00 84.56 80 LYS A CA 1
ATOM 653 C C . LYS A 1 80 ? -12.447 2.066 14.488 1.00 84.56 80 LYS A C 1
ATOM 655 O O . LYS A 1 80 ? -13.661 2.209 14.407 1.00 84.56 80 LYS A O 1
ATOM 660 N N . SER A 1 81 ? -11.610 3.079 14.295 1.00 86.06 81 SER A N 1
ATOM 661 C CA . SER A 1 81 ? -12.028 4.418 13.861 1.00 86.06 81 SER A CA 1
ATOM 662 C C . SER A 1 81 ? -11.778 4.661 12.370 1.00 86.06 81 SER A C 1
ATOM 664 O O . SER A 1 81 ? -11.830 5.803 11.918 1.00 86.06 81 SER A O 1
ATOM 666 N N . ASN A 1 82 ? -11.544 3.595 11.594 1.00 83.25 82 ASN A N 1
ATOM 667 C CA . ASN A 1 82 ? -11.324 3.693 10.157 1.00 83.25 82 ASN A CA 1
ATOM 668 C C . ASN A 1 82 ? -12.471 4.387 9.425 1.00 83.25 82 ASN A C 1
ATOM 670 O O . ASN A 1 82 ? -13.652 4.110 9.653 1.00 83.25 82 ASN A O 1
ATOM 674 N N . THR A 1 83 ? -12.093 5.196 8.446 1.00 86.88 83 THR A N 1
ATOM 675 C CA . THR A 1 83 ? -12.991 5.801 7.469 1.00 86.88 83 THR A CA 1
ATOM 676 C C . THR A 1 83 ? -12.539 5.417 6.058 1.00 86.88 83 THR A C 1
ATOM 678 O O . THR A 1 83 ? -11.374 5.057 5.852 1.00 86.88 83 THR A O 1
ATOM 681 N N . PRO A 1 84 ? -13.422 5.516 5.050 1.00 86.31 84 PRO A N 1
ATOM 682 C CA . PRO A 1 84 ? -13.040 5.279 3.660 1.00 86.31 84 PRO A CA 1
ATOM 683 C C . PRO A 1 84 ? -11.894 6.186 3.190 1.00 86.31 84 PRO A C 1
ATOM 685 O O . PRO A 1 84 ? -11.023 5.740 2.449 1.00 86.31 84 PRO A O 1
ATOM 688 N N . SER A 1 85 ? -11.841 7.434 3.666 1.00 88.50 85 SER A N 1
ATOM 689 C CA . SER A 1 85 ? -10.737 8.350 3.368 1.00 88.50 85 SER A CA 1
ATOM 690 C C . SER A 1 85 ? -9.401 7.825 3.898 1.00 88.50 85 SER A C 1
ATOM 692 O O . SER A 1 85 ? -8.439 7.758 3.138 1.00 88.50 85 SER A O 1
ATOM 694 N N . LEU A 1 86 ? -9.341 7.354 5.149 1.00 91.00 86 LEU A N 1
ATOM 695 C CA . LEU A 1 86 ? -8.128 6.752 5.716 1.00 91.00 86 LEU A CA 1
ATOM 696 C C . LEU A 1 86 ? -7.684 5.505 4.932 1.00 91.00 86 LEU A C 1
ATOM 698 O O . LEU A 1 86 ? -6.488 5.307 4.738 1.00 91.00 86 LEU A O 1
ATOM 702 N N . GLN A 1 87 ? -8.623 4.706 4.414 1.00 91.31 87 GLN A N 1
ATOM 703 C CA . GLN A 1 87 ? -8.305 3.557 3.555 1.00 91.31 87 GLN A CA 1
ATOM 704 C C . GLN A 1 87 ? -7.671 3.960 2.221 1.00 91.31 87 GLN A C 1
ATOM 706 O O . GLN A 1 87 ? -6.731 3.303 1.772 1.00 91.31 87 GLN A O 1
ATOM 711 N N . VAL A 1 88 ? -8.127 5.055 1.608 1.00 93.75 88 VAL A N 1
ATOM 712 C CA . VAL A 1 88 ? -7.493 5.591 0.394 1.00 93.75 88 VAL A CA 1
ATOM 713 C C . VAL A 1 88 ? -6.068 6.044 0.700 1.00 93.75 88 VAL A C 1
ATOM 715 O O . VAL A 1 88 ? -5.146 5.641 -0.009 1.00 93.75 88 VAL A O 1
ATOM 718 N N . LEU A 1 89 ? -5.847 6.796 1.785 1.00 95.31 89 LEU A N 1
ATOM 719 C CA . LEU A 1 89 ? -4.490 7.191 2.179 1.00 95.31 89 LEU A CA 1
ATOM 720 C C . LEU A 1 89 ? -3.606 5.972 2.468 1.00 95.31 89 LEU A C 1
ATOM 722 O O . LEU A 1 89 ? -2.463 5.934 2.022 1.00 95.31 89 LEU A O 1
ATOM 726 N N . LEU A 1 90 ? -4.133 4.951 3.149 1.00 95.31 90 LEU A N 1
ATOM 727 C CA . LEU A 1 90 ? -3.408 3.711 3.414 1.00 95.31 90 LEU A CA 1
ATOM 728 C C . LEU A 1 90 ? -3.011 3.001 2.118 1.00 95.31 90 LEU A C 1
ATOM 730 O O . LEU A 1 90 ? -1.867 2.570 1.988 1.00 95.31 90 LEU A O 1
ATOM 734 N N . SER A 1 91 ? -3.924 2.911 1.146 1.00 96.31 91 SER A N 1
ATOM 735 C CA . SER A 1 91 ? -3.621 2.313 -0.157 1.00 96.31 91 SER A CA 1
ATOM 736 C C . SER A 1 91 ? -2.499 3.056 -0.882 1.00 96.31 91 SER A C 1
ATOM 738 O O . SER A 1 91 ? -1.599 2.415 -1.420 1.00 96.31 91 SER A O 1
ATOM 740 N N . LEU A 1 92 ? -2.488 4.394 -0.819 1.00 97.06 92 LEU A N 1
ATOM 741 C CA . LEU A 1 92 ? -1.435 5.223 -1.405 1.00 97.06 92 LEU A CA 1
ATOM 742 C C . LEU A 1 92 ? -0.098 5.012 -0.693 1.00 97.06 92 LEU A C 1
ATOM 744 O O . LEU A 1 92 ? 0.923 4.832 -1.351 1.00 97.06 92 LEU A O 1
ATOM 748 N N . VAL A 1 93 ? -0.094 4.969 0.641 1.00 97.38 93 VAL A N 1
ATOM 749 C CA . VAL A 1 93 ? 1.116 4.685 1.426 1.00 97.38 93 VAL A CA 1
ATOM 750 C C . VAL A 1 93 ? 1.705 3.328 1.049 1.00 97.38 93 VAL A C 1
ATOM 752 O O . VAL A 1 93 ? 2.898 3.242 0.765 1.00 97.38 93 VAL A O 1
ATOM 755 N N . MET A 1 94 ? 0.881 2.277 0.989 1.00 97.75 94 MET A N 1
ATOM 756 C CA . MET A 1 94 ? 1.353 0.938 0.625 1.00 97.75 94 MET A CA 1
ATOM 757 C C . MET A 1 94 ? 1.799 0.856 -0.841 1.00 97.75 94 MET A C 1
ATOM 759 O O . MET A 1 94 ? 2.772 0.165 -1.140 1.00 97.75 94 MET A O 1
ATOM 763 N N . PHE A 1 95 ? 1.144 1.591 -1.742 1.00 96.94 95 PHE A N 1
ATOM 764 C CA . PHE A 1 95 ? 1.546 1.707 -3.142 1.00 96.94 95 PHE A CA 1
ATOM 765 C C . PHE A 1 95 ? 2.929 2.354 -3.286 1.00 96.94 95 PHE A C 1
ATOM 767 O O . PHE A 1 95 ? 3.820 1.776 -3.906 1.00 96.94 95 PHE A O 1
ATOM 774 N N . PHE A 1 96 ? 3.154 3.521 -2.674 1.00 97.00 96 PHE A N 1
ATOM 775 C CA . PHE A 1 96 ? 4.455 4.189 -2.747 1.00 97.00 96 PHE A CA 1
ATOM 776 C C . PHE A 1 96 ? 5.548 3.399 -2.025 1.00 97.00 96 PHE A C 1
ATOM 778 O O . PHE A 1 96 ? 6.687 3.381 -2.488 1.00 97.00 96 PHE A O 1
ATOM 785 N N . ALA A 1 97 ? 5.206 2.681 -0.951 1.00 96.44 97 ALA A N 1
ATOM 786 C CA . ALA A 1 97 ? 6.126 1.743 -0.318 1.00 96.44 97 ALA A CA 1
ATOM 787 C C . ALA A 1 97 ? 6.552 0.637 -1.297 1.00 96.44 97 ALA A C 1
ATOM 789 O O . ALA A 1 97 ? 7.740 0.336 -1.390 1.00 96.44 97 ALA A O 1
ATOM 790 N N . ALA A 1 98 ? 5.618 0.079 -2.076 1.00 96.00 98 ALA A N 1
ATOM 791 C CA . ALA A 1 98 ? 5.934 -0.893 -3.122 1.00 96.00 98 ALA A CA 1
ATOM 792 C C . ALA A 1 98 ? 6.893 -0.307 -4.170 1.00 96.00 98 ALA A C 1
ATOM 794 O O . ALA A 1 98 ? 7.900 -0.942 -4.479 1.00 96.00 98 ALA A O 1
ATOM 795 N N . CYS A 1 99 ? 6.655 0.922 -4.645 1.00 95.19 99 CYS A N 1
ATOM 796 C CA . CYS A 1 99 ? 7.558 1.606 -5.578 1.00 95.19 99 CYS A CA 1
ATOM 797 C C . CYS A 1 99 ? 8.984 1.731 -5.028 1.00 95.19 99 CYS A C 1
ATOM 799 O O . CYS A 1 99 ? 9.937 1.393 -5.728 1.00 95.19 99 CYS A O 1
ATOM 801 N N . ILE A 1 100 ? 9.130 2.158 -3.769 1.00 95.75 100 ILE A N 1
ATOM 802 C CA . ILE A 1 100 ? 10.435 2.285 -3.105 1.00 95.75 100 ILE A CA 1
ATOM 803 C C . ILE A 1 100 ? 11.132 0.924 -3.023 1.00 95.75 100 ILE A C 1
ATOM 805 O O . ILE A 1 100 ? 12.301 0.808 -3.386 1.00 95.75 100 ILE A O 1
ATOM 809 N N . ILE A 1 101 ? 10.427 -0.117 -2.570 1.00 95.19 101 ILE A N 1
ATOM 810 C CA . ILE A 1 101 ? 11.013 -1.454 -2.422 1.00 95.19 101 ILE A CA 1
ATOM 811 C C . ILE A 1 101 ? 11.462 -2.010 -3.774 1.00 95.19 101 ILE A C 1
ATOM 813 O O . ILE A 1 101 ? 12.558 -2.557 -3.863 1.00 95.19 101 ILE A O 1
ATOM 817 N N . VAL A 1 102 ? 10.674 -1.831 -4.835 1.00 93.88 102 VAL A N 1
ATOM 818 C CA . VAL A 1 102 ? 11.062 -2.251 -6.189 1.00 93.88 102 VAL A CA 1
ATOM 819 C C . VAL A 1 102 ? 12.298 -1.501 -6.691 1.00 93.88 102 VAL A C 1
ATOM 821 O O . VAL A 1 102 ? 13.124 -2.109 -7.367 1.00 93.88 102 VAL A O 1
ATOM 824 N N . SER A 1 103 ? 12.489 -0.225 -6.331 1.00 91.94 103 SER A N 1
ATOM 825 C CA . SER A 1 103 ? 13.723 0.503 -6.670 1.00 91.94 103 SER A CA 1
ATOM 826 C C . SER A 1 103 ? 14.978 -0.134 -6.059 1.00 91.94 103 SER A C 1
ATOM 828 O O . SER A 1 103 ? 16.039 -0.086 -6.676 1.00 91.94 103 SER A O 1
ATOM 830 N N . PHE A 1 104 ? 14.872 -0.742 -4.873 1.00 93.06 104 PHE A N 1
ATOM 831 C CA . PHE A 1 104 ? 15.983 -1.457 -4.229 1.00 93.06 104 PHE A CA 1
ATOM 832 C C . PHE A 1 104 ? 16.068 -2.933 -4.637 1.00 93.06 104 PHE A C 1
ATOM 834 O O . PHE A 1 104 ? 17.150 -3.516 -4.642 1.00 93.06 104 PHE A O 1
ATOM 841 N N . ILE A 1 105 ? 14.932 -3.542 -4.977 1.00 94.12 105 ILE A N 1
ATOM 842 C CA . ILE A 1 105 ? 14.793 -4.962 -5.301 1.00 94.12 105 ILE A CA 1
ATOM 843 C C . ILE A 1 105 ? 14.088 -5.092 -6.668 1.00 94.12 105 ILE A C 1
ATOM 845 O O . ILE A 1 105 ? 12.907 -5.449 -6.740 1.00 94.12 105 ILE A O 1
ATOM 849 N N . PRO A 1 106 ? 14.800 -4.835 -7.782 1.00 89.06 106 PRO A N 1
ATOM 850 C CA . PRO A 1 106 ? 14.195 -4.745 -9.114 1.00 89.06 106 PRO A CA 1
ATOM 851 C C . PRO A 1 106 ? 13.624 -6.073 -9.624 1.00 89.06 106 PRO A C 1
ATOM 853 O O . PRO A 1 106 ? 12.758 -6.070 -10.495 1.00 89.06 106 PRO A O 1
ATOM 856 N N . ILE A 1 107 ? 14.032 -7.217 -9.053 1.00 91.69 107 ILE A N 1
ATOM 857 C CA . ILE A 1 107 ? 13.498 -8.537 -9.432 1.00 91.69 107 ILE A CA 1
ATOM 858 C C . ILE A 1 107 ? 11.977 -8.629 -9.246 1.00 91.69 107 ILE A C 1
ATOM 860 O O . ILE A 1 107 ? 11.318 -9.369 -9.970 1.00 91.69 107 ILE A O 1
ATOM 864 N N . LEU A 1 108 ? 11.413 -7.842 -8.321 1.00 91.00 108 LEU A N 1
ATOM 865 C CA . LEU A 1 108 ? 9.974 -7.785 -8.088 1.00 91.00 108 LEU A CA 1
ATOM 866 C C . LEU A 1 108 ? 9.231 -7.227 -9.312 1.00 91.00 108 LEU A C 1
ATOM 868 O O . LEU A 1 108 ? 8.185 -7.742 -9.678 1.00 91.00 108 LEU A O 1
ATOM 872 N N . ALA A 1 109 ? 9.791 -6.260 -10.038 1.00 87.12 109 ALA A N 1
ATOM 873 C CA . ALA A 1 109 ? 9.135 -5.741 -11.241 1.00 87.12 109 ALA A CA 1
ATOM 874 C C . ALA A 1 109 ? 9.048 -6.763 -12.387 1.00 87.12 109 ALA A C 1
ATOM 876 O O . ALA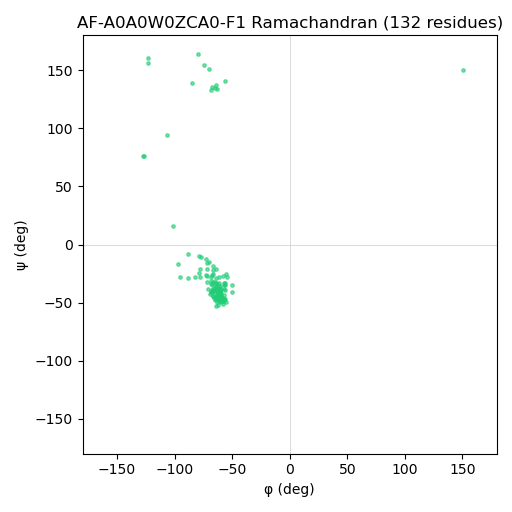 A 1 109 ? 8.200 -6.637 -13.266 1.00 87.12 109 ALA A O 1
ATOM 877 N N . HIS A 1 110 ? 9.913 -7.780 -12.382 1.00 88.06 110 HIS A N 1
ATOM 878 C CA . HIS A 1 110 ? 9.954 -8.811 -13.421 1.00 88.06 110 HIS A CA 1
ATOM 879 C C . HIS A 1 110 ? 9.024 -9.998 -13.144 1.00 88.06 110 HIS A C 1
ATOM 881 O O . HIS A 1 110 ? 8.850 -10.866 -14.004 1.00 88.06 110 HIS A O 1
ATOM 887 N N . VAL A 1 111 ? 8.418 -10.061 -11.957 1.00 92.81 111 VAL A N 1
ATOM 888 C CA . VAL A 1 111 ? 7.416 -11.078 -11.642 1.00 92.81 111 VAL A CA 1
ATOM 889 C C . VAL A 1 111 ? 6.174 -10.828 -12.497 1.00 92.81 111 VAL A C 1
ATOM 891 O O . VAL A 1 111 ? 5.706 -9.701 -12.641 1.00 92.81 111 VAL A O 1
ATOM 894 N N . LYS A 1 112 ? 5.611 -11.893 -13.076 1.00 94.00 112 LYS A N 1
ATOM 895 C CA . LYS A 1 112 ? 4.411 -11.777 -13.912 1.00 94.00 112 LYS A CA 1
ATOM 896 C C . LYS A 1 112 ? 3.224 -11.278 -13.082 1.00 94.00 112 LYS A C 1
ATOM 898 O O . LYS A 1 112 ? 2.933 -11.837 -12.027 1.00 94.00 112 LYS A O 1
ATOM 903 N N . TRP A 1 113 ? 2.483 -10.306 -13.615 1.00 93.94 113 TRP A N 1
ATOM 904 C CA . TRP A 1 113 ? 1.346 -9.653 -12.948 1.00 93.94 113 TRP A CA 1
ATOM 905 C C . TRP A 1 113 ? 0.316 -10.626 -12.345 1.00 93.94 113 TRP A C 1
ATOM 907 O O . TRP A 1 113 ? -0.233 -10.370 -11.275 1.00 93.94 113 TRP A O 1
ATOM 917 N N . TRP A 1 114 ? 0.076 -11.771 -12.992 1.00 94.25 114 TRP A N 1
ATOM 918 C CA . TRP A 1 114 ? 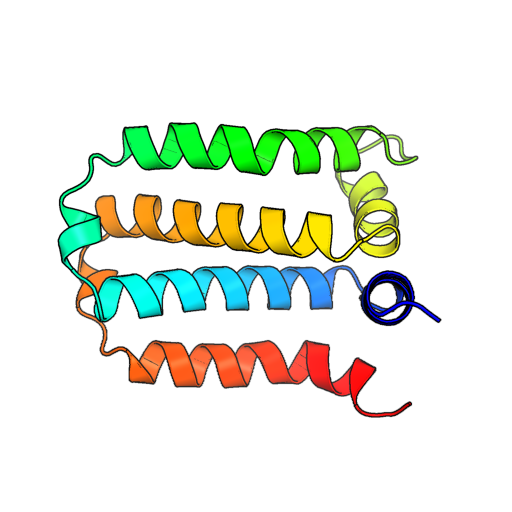-0.901 -12.759 -12.527 1.00 94.25 114 TRP A CA 1
ATOM 919 C C . TRP A 1 114 ? -0.489 -13.430 -11.211 1.00 94.25 114 TRP A C 1
ATOM 921 O O . TRP A 1 114 ? -1.357 -13.850 -10.451 1.00 94.25 114 TRP A O 1
ATOM 931 N N . VAL A 1 115 ? 0.811 -13.500 -10.899 1.00 95.62 115 VAL A N 1
ATOM 932 C CA . VAL A 1 115 ? 1.296 -14.013 -9.608 1.00 95.62 115 VAL A CA 1
ATOM 933 C C . VAL A 1 115 ? 0.814 -13.093 -8.489 1.00 95.62 115 VAL A C 1
ATOM 935 O O . VAL A 1 115 ? 0.268 -13.560 -7.492 1.00 95.62 115 VAL A O 1
ATOM 938 N N . TYR A 1 116 ? 0.937 -11.778 -8.688 1.00 95.56 116 TYR A N 1
ATOM 939 C CA . TYR A 1 116 ? 0.427 -10.783 -7.751 1.00 95.56 116 TYR A CA 1
ATOM 940 C C . TYR A 1 116 ? -1.092 -10.845 -7.619 1.00 95.56 116 TYR A C 1
ATOM 942 O O . TYR A 1 116 ? -1.603 -10.779 -6.504 1.00 95.56 116 TYR A O 1
ATOM 950 N N . LEU A 1 117 ? -1.812 -11.067 -8.722 1.00 94.31 117 LEU A N 1
ATOM 951 C CA . LEU A 1 117 ? -3.259 -11.278 -8.692 1.00 94.31 117 LEU A CA 1
ATOM 952 C C . LEU A 1 117 ? -3.655 -12.473 -7.808 1.00 94.31 117 LEU A C 1
ATOM 954 O O . LEU A 1 117 ? -4.517 -12.327 -6.944 1.00 94.31 117 LEU A O 1
ATOM 958 N N . ILE A 1 118 ? -2.999 -13.628 -7.967 1.00 95.06 118 ILE A N 1
ATOM 959 C CA . ILE A 1 118 ? -3.261 -14.816 -7.136 1.00 95.06 118 ILE A CA 1
ATOM 960 C C . ILE A 1 118 ? -2.992 -14.513 -5.659 1.00 95.06 118 ILE A C 1
ATOM 962 O O . ILE A 1 118 ? -3.817 -14.835 -4.804 1.00 95.06 118 ILE A O 1
ATOM 966 N N . ILE A 1 119 ? -1.870 -13.857 -5.350 1.00 94.75 119 ILE A N 1
ATOM 967 C CA . ILE A 1 119 ? -1.517 -13.491 -3.973 1.00 94.75 119 ILE A CA 1
ATOM 968 C C . ILE A 1 119 ? -2.575 -12.554 -3.372 1.00 94.75 119 ILE A C 1
ATOM 970 O O . ILE A 1 119 ? -3.004 -12.779 -2.242 1.00 94.75 119 ILE A O 1
ATOM 974 N N . MET A 1 120 ? -3.046 -11.546 -4.114 1.00 93.19 120 MET A N 1
ATOM 975 C CA . MET A 1 120 ? -4.112 -10.650 -3.646 1.00 93.19 120 MET A CA 1
ATOM 976 C C . MET A 1 120 ? -5.403 -11.403 -3.335 1.00 93.19 120 MET A C 1
ATOM 978 O O . MET A 1 120 ? -6.009 -11.169 -2.289 1.00 93.19 120 M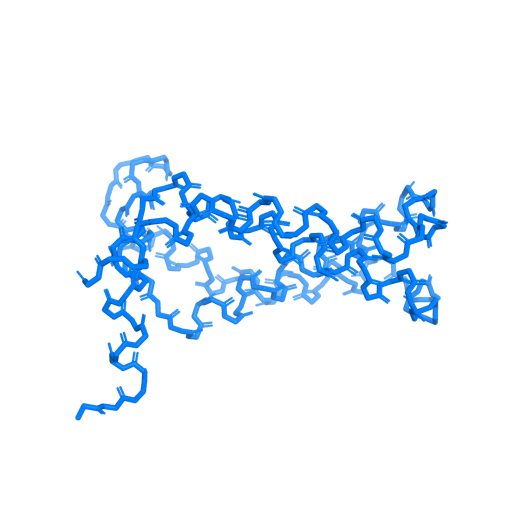ET A O 1
ATOM 982 N N . VAL A 1 121 ? -5.819 -12.323 -4.213 1.00 92.25 121 VAL A N 1
ATOM 983 C CA . VAL A 1 121 ? -7.007 -13.152 -3.974 1.00 92.25 121 VAL A CA 1
ATOM 984 C C . VAL A 1 121 ? -6.837 -13.930 -2.672 1.00 92.25 121 VAL A C 1
ATOM 986 O O . VAL A 1 121 ? -7.677 -13.799 -1.791 1.00 92.25 121 VAL A O 1
ATOM 989 N N . LEU A 1 122 ? -5.721 -14.638 -2.482 1.00 92.00 122 LEU A N 1
ATOM 990 C CA . LEU A 1 122 ? -5.469 -15.407 -1.257 1.00 92.00 122 LEU A CA 1
ATOM 991 C C . LEU A 1 122 ? -5.458 -14.537 0.008 1.00 92.00 122 LEU A C 1
ATOM 993 O O . LEU A 1 122 ? -6.075 -14.899 1.009 1.00 92.00 122 LEU A O 1
ATOM 997 N N . LEU A 1 123 ? -4.792 -13.380 -0.034 1.00 90.12 123 LEU A N 1
ATOM 998 C CA . LEU A 1 123 ? -4.709 -12.461 1.104 1.00 90.12 123 LEU A CA 1
ATOM 999 C C . LEU A 1 123 ? -6.056 -11.807 1.433 1.00 90.12 123 LEU A C 1
ATOM 1001 O O . LEU A 1 123 ? -6.332 -11.532 2.599 1.00 90.12 123 LEU A O 1
ATOM 1005 N N . SER A 1 124 ? -6.904 -11.577 0.429 1.00 86.69 124 SER A N 1
ATOM 1006 C CA . SER A 1 124 ? -8.226 -10.975 0.622 1.00 86.69 124 SER A CA 1
ATOM 1007 C C . SER A 1 124 ? -9.271 -11.951 1.170 1.00 86.69 124 SER A C 1
ATOM 1009 O O . SER A 1 124 ? -10.232 -11.499 1.788 1.00 86.69 124 SER A O 1
ATOM 1011 N N . LEU A 1 125 ? -9.085 -13.272 1.040 1.00 84.25 125 LEU A N 1
ATOM 1012 C CA . LEU A 1 125 ? -10.062 -14.261 1.523 1.00 84.25 125 LEU A CA 1
ATOM 1013 C C . LEU A 1 125 ? -10.377 -14.104 3.016 1.00 84.25 125 LEU A C 1
ATOM 1015 O O . LEU A 1 125 ? -11.543 -14.098 3.403 1.00 84.25 125 LEU A O 1
ATOM 1019 N N . LYS A 1 126 ? -9.352 -13.950 3.859 1.00 75.06 126 LYS A N 1
ATOM 1020 C CA . LYS A 1 126 ? -9.528 -13.858 5.314 1.00 75.06 126 LYS A CA 1
ATOM 1021 C C . LYS A 1 126 ? -10.325 -12.617 5.760 1.00 75.06 126 LYS A C 1
ATOM 1023 O O . LYS A 1 126 ? -11.326 -12.803 6.451 1.00 75.06 126 LYS A O 1
ATOM 1028 N N . PRO A 1 127 ? -9.965 -11.378 5.365 1.00 67.25 127 PRO A N 1
ATOM 1029 C CA . PRO A 1 127 ? -10.759 -10.201 5.723 1.00 67.25 127 PRO A CA 1
ATOM 1030 C C . PRO A 1 127 ? -12.167 -10.231 5.103 1.00 67.25 127 PRO A C 1
ATOM 1032 O O . PRO A 1 127 ? -13.112 -9.707 5.692 1.00 67.25 127 PRO A O 1
ATOM 1035 N N . LEU A 1 128 ? -12.341 -10.884 3.947 1.00 66.75 128 LEU A N 1
ATOM 1036 C CA . LEU A 1 128 ? -13.651 -11.049 3.317 1.00 66.75 128 LEU A CA 1
ATOM 1037 C C . LEU A 1 128 ? -14.562 -12.021 4.079 1.00 66.75 128 LEU A C 1
ATOM 1039 O O . LEU A 1 128 ? -15.746 -11.728 4.212 1.00 66.75 128 LEU A O 1
ATOM 1043 N N . GLN A 1 129 ? -14.044 -13.117 4.642 1.00 62.66 129 GLN A N 1
ATOM 1044 C CA . GLN A 1 129 ? -14.853 -14.111 5.368 1.00 62.66 129 GLN A CA 1
ATOM 1045 C C . GLN A 1 129 ? -15.646 -13.520 6.544 1.00 62.66 129 GLN A C 1
ATOM 1047 O O . GLN A 1 129 ? -16.764 -13.958 6.802 1.00 62.66 129 GLN A O 1
ATOM 1052 N N . LYS A 1 130 ? -15.116 -12.494 7.220 1.00 57.16 130 LYS A N 1
ATOM 1053 C CA . LYS A 1 130 ? -15.825 -11.802 8.311 1.00 57.16 130 LYS A CA 1
ATOM 1054 C C . LYS A 1 130 ? -16.881 -10.805 7.833 1.00 57.16 130 LYS A C 1
ATOM 1056 O O . LYS A 1 130 ? -17.819 -10.519 8.568 1.00 57.16 130 LYS A O 1
ATOM 1061 N N . ASN A 1 131 ? -16.740 -10.288 6.613 1.00 53.47 131 ASN A N 1
ATOM 1062 C CA . ASN A 1 131 ? -17.666 -9.317 6.023 1.00 53.47 131 ASN A CA 1
ATOM 1063 C C . ASN A 1 131 ? -18.716 -9.950 5.095 1.00 53.47 131 ASN A C 1
ATOM 1065 O O . ASN A 1 131 ? -19.704 -9.288 4.777 1.00 53.47 131 ASN A O 1
ATOM 1069 N N . TRP A 1 132 ? -18.498 -11.192 4.644 1.00 44.47 132 TRP A N 1
ATOM 1070 C CA . TRP A 1 132 ? -19.363 -11.908 3.696 1.00 44.47 132 TRP A CA 1
ATOM 1071 C C . TRP A 1 132 ? -20.685 -12.383 4.303 1.00 44.47 132 TRP A C 1
ATOM 1073 O O . TRP A 1 132 ? -21.676 -12.491 3.584 1.00 44.47 132 TRP A O 1
ATOM 1083 N N . PHE A 1 133 ? -20.734 -12.618 5.613 1.00 37.50 133 PHE A N 1
ATOM 1084 C CA . PHE A 1 133 ? -21.965 -12.969 6.312 1.00 37.50 133 PHE A CA 1
ATOM 1085 C C . PHE A 1 133 ? -22.437 -11.773 7.143 1.00 37.50 133 PHE A C 1
ATOM 1087 O O . PHE A 1 133 ? -21.960 -11.578 8.251 1.00 37.50 133 PHE A O 1
ATOM 1094 N N . TRP A 1 134 ? -23.336 -10.976 6.550 1.00 39.62 134 TRP A N 1
ATOM 1095 C CA . TRP A 1 134 ? -24.218 -9.979 7.188 1.00 39.62 134 TRP A CA 1
ATOM 1096 C C . TRP A 1 134 ? -23.603 -9.054 8.263 1.00 39.62 134 TRP A C 1
ATOM 1098 O O . TRP A 1 134 ? -23.489 -9.397 9.453 1.00 39.62 134 TRP A O 1
#